Protein AF-A0A841RDX7-F1 (afdb_monomer_lite)

Radius of gyration: 13.95 Å; chains: 1; bounding box: 26×35×39 Å

Structure (mmCIF, N/CA/C/O backbone):
data_AF-A0A841RDX7-F1
#
_entry.id   AF-A0A841RDX7-F1
#
loop_
_atom_site.group_PDB
_atom_site.id
_atom_site.type_symbol
_atom_site.label_atom_id
_atom_site.label_alt_id
_atom_site.label_comp_id
_atom_site.label_asym_id
_atom_site.label_entity_id
_atom_site.label_seq_id
_atom_site.pdbx_PDB_ins_code
_atom_site.Cartn_x
_atom_site.Cartn_y
_atom_site.Cartn_z
_atom_site.occupancy
_atom_site.B_iso_or_equiv
_atom_site.auth_seq_id
_atom_site.auth_comp_id
_atom_site.auth_asym_id
_atom_site.auth_atom_id
_atom_site.pdbx_PDB_model_num
ATOM 1 N N . MET A 1 1 ? 5.153 -11.229 24.305 1.00 44.19 1 MET A N 1
ATOM 2 C CA . MET A 1 1 ? 4.475 -9.987 24.751 1.00 44.19 1 MET A CA 1
ATOM 3 C C . MET A 1 1 ? 3.078 -9.928 24.138 1.00 44.19 1 MET A C 1
ATOM 5 O O . MET A 1 1 ? 2.973 -10.032 22.923 1.00 44.19 1 MET A O 1
ATOM 9 N N . LYS A 1 2 ? 2.003 -9.811 24.936 1.00 48.31 2 LYS A N 1
ATOM 10 C CA . LYS A 1 2 ? 0.639 -9.613 24.404 1.00 48.31 2 LYS A CA 1
ATOM 11 C C . LYS A 1 2 ? 0.529 -8.177 23.879 1.00 48.31 2 LYS A C 1
ATOM 13 O O . LYS A 1 2 ? 0.420 -7.252 24.677 1.00 48.31 2 LYS A O 1
ATOM 18 N N . LYS A 1 3 ? 0.588 -7.982 22.556 1.00 55.59 3 LYS A N 1
ATOM 19 C CA . LYS A 1 3 ? 0.276 -6.683 21.938 1.00 55.59 3 LYS A CA 1
ATOM 20 C C . LYS A 1 3 ? -1.168 -6.308 22.300 1.00 55.59 3 LYS A C 1
ATOM 22 O O . LYS A 1 3 ? -2.081 -7.125 22.166 1.00 55.59 3 LYS A O 1
ATOM 27 N N . ASN A 1 4 ? -1.369 -5.099 22.814 1.00 72.06 4 ASN A N 1
ATOM 28 C CA . ASN A 1 4 ? -2.678 -4.614 23.233 1.00 72.06 4 ASN A CA 1
ATOM 29 C C . AS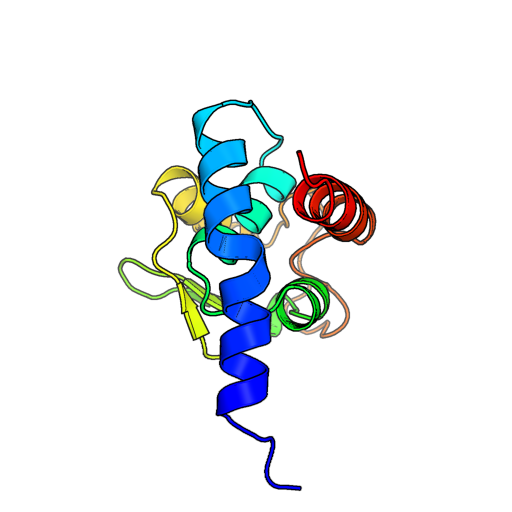N A 1 4 ? -3.545 -4.356 21.986 1.00 72.06 4 ASN A C 1
ATOM 31 O O . ASN A 1 4 ? -3.395 -3.329 21.329 1.00 72.06 4 ASN A O 1
ATOM 35 N N . ARG A 1 5 ? -4.434 -5.300 21.647 1.00 65.12 5 ARG A N 1
ATOM 36 C CA . ARG A 1 5 ? -5.250 -5.286 20.414 1.00 65.12 5 ARG A CA 1
ATOM 37 C C . ARG A 1 5 ? -6.023 -3.979 20.196 1.00 65.12 5 ARG A C 1
ATOM 39 O O . ARG A 1 5 ? -6.191 -3.556 19.059 1.00 65.12 5 ARG A O 1
ATOM 46 N N . ARG A 1 6 ? -6.454 -3.317 21.276 1.00 66.50 6 ARG A N 1
ATOM 47 C CA . ARG A 1 6 ? -7.177 -2.035 21.211 1.00 66.50 6 ARG A CA 1
ATOM 48 C C . ARG A 1 6 ? -6.287 -0.883 20.732 1.00 66.50 6 ARG A C 1
ATOM 50 O O . ARG A 1 6 ? -6.766 -0.000 20.035 1.00 66.50 6 ARG A O 1
ATOM 57 N N . SER A 1 7 ? -5.000 -0.911 21.083 1.00 73.19 7 SER A N 1
ATOM 58 C CA . SER A 1 7 ? -4.026 0.098 20.653 1.00 73.19 7 SER A CA 1
ATOM 59 C C . SER A 1 7 ? -3.686 -0.044 19.170 1.00 73.19 7 SER A C 1
ATOM 61 O O . SER A 1 7 ? -3.621 0.956 18.467 1.00 73.19 7 SER A O 1
ATOM 63 N N . GLU A 1 8 ? -3.526 -1.274 18.681 1.00 72.00 8 GLU A N 1
ATOM 64 C CA . GLU A 1 8 ? -3.193 -1.534 17.273 1.00 72.00 8 GLU A CA 1
ATOM 65 C C . GLU A 1 8 ? -4.345 -1.157 16.337 1.00 72.00 8 GLU A C 1
ATOM 67 O O . GLU A 1 8 ? -4.118 -0.497 15.328 1.00 72.00 8 GLU A O 1
ATOM 72 N N . ARG A 1 9 ? -5.589 -1.470 16.722 1.00 75.69 9 ARG A N 1
ATOM 73 C CA . ARG A 1 9 ? -6.778 -1.054 15.970 1.00 75.69 9 ARG A CA 1
ATOM 74 C C . ARG A 1 9 ? -6.872 0.469 15.839 1.00 75.69 9 ARG A C 1
ATOM 76 O O . ARG A 1 9 ? -7.029 0.980 14.741 1.00 75.69 9 ARG A O 1
ATOM 83 N N . HIS A 1 10 ? -6.671 1.196 16.939 1.00 78.31 10 HIS A N 1
ATOM 84 C CA . HIS A 1 10 ? -6.685 2.660 16.919 1.00 78.31 10 HIS A CA 1
ATOM 85 C C . HIS A 1 10 ? -5.557 3.255 16.056 1.00 78.31 10 HIS A C 1
ATOM 87 O O . HIS A 1 10 ? -5.713 4.329 15.482 1.00 78.31 10 HIS A O 1
ATOM 93 N N . LYS A 1 11 ? -4.397 2.591 15.962 1.00 81.19 11 LYS A N 1
ATOM 94 C CA . LYS A 1 11 ? -3.313 3.032 15.068 1.00 81.19 11 LYS A CA 1
ATOM 95 C C . LYS A 1 11 ? -3.657 2.820 13.595 1.00 81.19 11 LYS A C 1
ATOM 97 O O . LYS A 1 11 ? -3.261 3.653 12.788 1.00 81.19 11 LYS A O 1
ATOM 102 N N . ALA A 1 12 ? -4.349 1.732 13.262 1.00 82.75 12 ALA A N 1
ATOM 103 C CA . ALA A 1 12 ? -4.788 1.448 11.899 1.00 82.75 12 ALA A CA 1
ATOM 104 C C . ALA A 1 12 ? -5.911 2.400 11.452 1.00 82.75 12 ALA A C 1
ATOM 106 O O . ALA A 1 12 ? -5.825 2.995 10.386 1.00 82.75 12 ALA A O 1
ATOM 107 N N . GLU A 1 13 ? -6.901 2.643 12.313 1.00 90.25 13 GLU A N 1
ATOM 108 C CA . GLU A 1 13 ? -8.039 3.526 12.010 1.00 90.25 13 GLU A CA 1
ATOM 109 C C . GLU A 1 13 ? -7.655 5.020 11.987 1.00 90.25 13 GLU A C 1
ATOM 111 O O . GLU A 1 13 ? -8.368 5.826 11.395 1.00 90.25 13 GLU A O 1
ATOM 116 N N . LYS A 1 14 ? -6.516 5.403 12.591 1.00 88.38 14 LYS A N 1
ATOM 117 C CA . LYS A 1 14 ? -6.085 6.806 12.772 1.00 88.38 14 LYS A CA 1
ATOM 118 C C . LYS A 1 14 ? -6.197 7.653 11.501 1.00 88.38 14 LYS A C 1
ATOM 120 O O . LYS A 1 14 ? -6.547 8.826 11.587 1.00 88.38 14 LYS A O 1
ATOM 125 N N . PHE A 1 15 ? -5.836 7.085 10.356 1.00 91.00 15 PHE A N 1
ATOM 126 C CA . PHE A 1 15 ? -5.730 7.818 9.096 1.00 91.00 15 PHE A CA 1
ATOM 127 C C . PHE A 1 15 ? -6.865 7.527 8.116 1.00 91.00 15 PHE A C 1
ATOM 129 O O . PHE A 1 15 ? -6.891 8.117 7.040 1.00 91.00 15 PHE A O 1
ATOM 136 N N . GLN A 1 16 ? -7.811 6.664 8.490 1.00 94.25 16 GLN A N 1
ATOM 137 C CA . GLN A 1 16 ? -8.822 6.135 7.582 1.00 94.25 16 GLN A CA 1
ATOM 138 C C . GLN A 1 16 ? -9.623 7.243 6.886 1.00 94.25 16 GLN A C 1
ATOM 140 O O . GLN A 1 16 ? -9.659 7.312 5.661 1.00 94.25 16 GLN A O 1
ATOM 145 N N . THR A 1 17 ? -10.228 8.139 7.669 1.00 93.56 17 THR A N 1
ATOM 146 C CA . THR A 1 17 ? -11.089 9.211 7.150 1.00 93.56 17 THR A CA 1
ATOM 147 C C . THR A 1 17 ? -10.317 10.204 6.284 1.00 93.56 17 THR A C 1
ATOM 149 O O . THR A 1 17 ? -10.813 10.629 5.246 1.00 93.56 17 THR A O 1
ATOM 152 N N . ARG A 1 18 ? -9.082 10.556 6.670 1.00 94.25 18 ARG A N 1
ATOM 153 C CA . ARG A 1 18 ? -8.261 11.476 5.871 1.00 94.25 18 ARG A CA 1
ATOM 154 C C . ARG A 1 18 ? -7.803 10.824 4.569 1.00 94.25 18 ARG A C 1
ATOM 156 O O . ARG A 1 18 ? -7.834 11.486 3.543 1.00 94.25 18 ARG A O 1
ATOM 163 N N . ALA A 1 19 ? -7.433 9.544 4.590 1.00 95.44 19 ALA A N 1
ATOM 164 C CA . ALA A 1 19 ? -7.070 8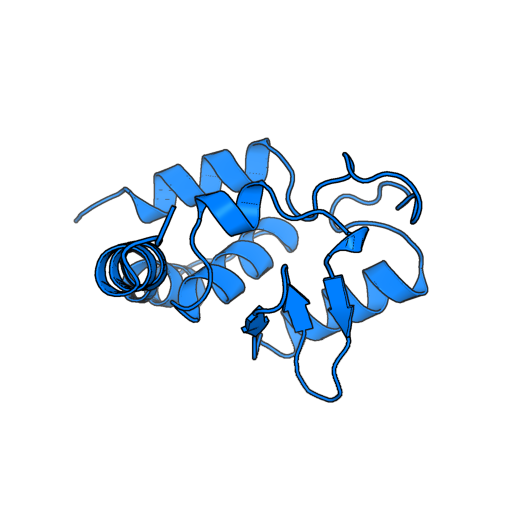.811 3.381 1.00 95.44 19 ALA A CA 1
ATOM 165 C C . ALA A 1 19 ? -8.235 8.755 2.380 1.00 95.44 19 ALA A C 1
ATOM 167 O O . ALA A 1 19 ? -8.033 9.046 1.206 1.00 95.44 19 ALA A O 1
ATOM 168 N N . GLN A 1 20 ? -9.456 8.475 2.856 1.00 95.69 20 GLN A N 1
ATOM 169 C CA . GLN A 1 20 ? -10.673 8.514 2.030 1.00 95.69 20 GLN A CA 1
ATOM 170 C C . GLN A 1 20 ? -10.880 9.896 1.401 1.00 95.69 20 GLN A C 1
ATOM 172 O O . GLN A 1 20 ? -11.030 10.003 0.188 1.00 95.69 20 GLN A O 1
ATOM 177 N N . TYR A 1 21 ? -10.781 10.960 2.202 1.00 95.50 21 TYR A N 1
ATOM 178 C CA . TYR A 1 21 ? -10.867 12.329 1.695 1.00 95.50 21 TYR A CA 1
ATOM 179 C C . TYR A 1 21 ? -9.816 12.625 0.610 1.00 95.50 21 TYR A C 1
ATOM 181 O O . TYR A 1 21 ? -10.148 13.195 -0.428 1.00 95.50 21 TYR A O 1
ATOM 189 N N . LEU A 1 22 ? -8.555 12.232 0.819 1.00 95.94 22 LEU A N 1
ATOM 190 C CA . LEU A 1 22 ? -7.482 12.486 -0.147 1.00 95.94 22 LEU A CA 1
ATOM 191 C C . LEU A 1 22 ? -7.688 11.733 -1.469 1.00 95.94 22 LEU A C 1
ATOM 193 O O . LEU A 1 22 ? -7.395 12.290 -2.526 1.00 95.94 22 LEU A O 1
ATOM 197 N N . LEU A 1 23 ? -8.208 10.503 -1.421 1.00 96.19 23 LEU A N 1
ATOM 198 C CA . LEU A 1 23 ? -8.546 9.717 -2.613 1.00 96.19 23 LEU A CA 1
ATOM 199 C C . LEU A 1 23 ? -9.699 10.333 -3.412 1.00 96.19 23 LEU A C 1
ATOM 201 O O . LEU A 1 23 ? -9.684 10.297 -4.637 1.00 96.19 23 LEU A O 1
ATOM 205 N N . GLU A 1 24 ? -10.695 10.899 -2.731 1.00 95.31 24 GLU A N 1
ATOM 206 C CA . GLU A 1 24 ? -11.874 11.488 -3.376 1.00 95.31 24 GLU A CA 1
ATOM 207 C C . GLU A 1 24 ? -11.594 12.858 -4.011 1.00 95.31 24 GLU A C 1
ATOM 209 O O . GLU A 1 24 ? -12.275 13.244 -4.962 1.00 95.31 24 GLU A O 1
ATOM 214 N N . ASN A 1 25 ? -10.617 13.605 -3.488 1.00 95.62 25 ASN A N 1
ATOM 215 C CA . ASN A 1 25 ? -10.428 15.020 -3.827 1.00 95.62 25 ASN A CA 1
ATOM 216 C C . ASN A 1 25 ? -9.148 15.321 -4.621 1.00 95.62 25 ASN A C 1
ATOM 218 O O . ASN A 1 25 ? -9.012 16.432 -5.135 1.00 95.62 25 ASN A O 1
ATOM 222 N N . PHE A 1 26 ? -8.213 14.373 -4.741 1.00 95.19 26 PHE A N 1
ATOM 223 C CA . PHE A 1 26 ? -6.917 14.602 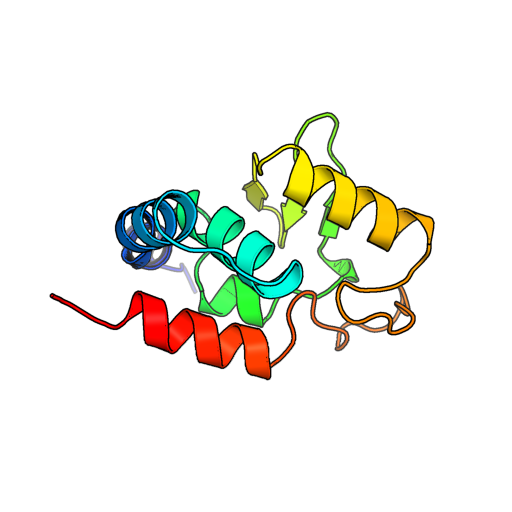-5.387 1.00 95.19 26 PHE A CA 1
ATOM 224 C C . PHE A 1 26 ? -6.514 13.443 -6.302 1.00 95.19 26 PHE A C 1
ATOM 226 O O . PHE A 1 26 ? -6.979 12.316 -6.166 1.00 95.19 26 PHE A O 1
ATOM 233 N N . THR A 1 27 ? -5.629 13.736 -7.257 1.00 93.94 27 THR A N 1
ATOM 234 C CA . THR A 1 27 ? -4.983 12.727 -8.107 1.00 93.94 27 THR A CA 1
ATOM 235 C C . THR A 1 27 ? -3.599 12.417 -7.557 1.00 93.94 27 THR A C 1
ATOM 237 O O . THR A 1 27 ? -2.856 13.335 -7.218 1.00 93.94 27 THR A O 1
ATOM 240 N N . TRP A 1 28 ? -3.265 11.133 -7.511 1.00 94.69 28 TRP A N 1
ATOM 241 C CA . TRP A 1 28 ? -2.023 10.601 -6.956 1.00 94.69 28 TRP A CA 1
ATOM 242 C C . TRP A 1 28 ? -1.350 9.703 -7.987 1.00 94.69 28 TRP A C 1
ATOM 244 O O . TRP A 1 28 ? -2.022 9.192 -8.890 1.00 94.69 28 TRP A O 1
ATOM 254 N N . ASP A 1 29 ? -0.041 9.497 -7.856 1.00 95.06 29 ASP A N 1
ATOM 255 C CA . ASP A 1 29 ? 0.613 8.438 -8.619 1.00 95.06 29 ASP A CA 1
ATOM 256 C C . ASP A 1 29 ? 0.136 7.049 -8.160 1.00 95.06 29 ASP A C 1
ATOM 258 O O . ASP A 1 29 ? -0.540 6.899 -7.138 1.00 95.06 29 ASP A O 1
ATOM 262 N N . THR A 1 30 ? 0.453 6.021 -8.947 1.00 94.62 30 THR A N 1
ATOM 263 C CA . THR A 1 30 ? -0.012 4.652 -8.699 1.00 94.62 30 THR A CA 1
ATOM 264 C C . THR A 1 30 ? 0.375 4.149 -7.307 1.00 94.62 30 THR A C 1
ATOM 266 O O . THR A 1 30 ? -0.455 3.559 -6.620 1.00 94.62 30 THR A O 1
ATOM 269 N N . GLU A 1 31 ? 1.617 4.369 -6.873 1.00 96.12 31 GLU A N 1
ATOM 270 C CA . GLU A 1 31 ? 2.118 3.838 -5.604 1.00 96.12 31 GLU A CA 1
ATOM 271 C C . GLU A 1 31 ? 1.490 4.574 -4.410 1.00 96.12 31 GLU A C 1
ATOM 273 O O . GLU A 1 31 ? 0.999 3.945 -3.465 1.00 96.12 31 GLU A O 1
ATOM 278 N N . GLU A 1 32 ? 1.457 5.906 -4.475 1.00 96.81 32 GLU A N 1
ATOM 279 C CA . GLU A 1 32 ? 0.847 6.790 -3.483 1.00 96.81 32 GLU A CA 1
ATOM 280 C C . GLU A 1 32 ? -0.648 6.505 -3.334 1.00 96.81 32 GLU A C 1
ATOM 282 O O . GLU A 1 32 ? -1.154 6.365 -2.214 1.00 96.81 32 GLU A O 1
ATOM 287 N N . ARG A 1 33 ? -1.349 6.327 -4.459 1.00 96.69 33 ARG A N 1
ATOM 288 C CA . ARG A 1 33 ? -2.761 5.954 -4.478 1.00 96.69 33 ARG A CA 1
ATOM 289 C C . ARG A 1 33 ? -3.008 4.618 -3.795 1.00 96.69 33 ARG A C 1
ATOM 291 O O . ARG A 1 33 ? -3.908 4.526 -2.964 1.00 96.69 33 ARG A O 1
ATOM 298 N N . ILE A 1 34 ? -2.228 3.588 -4.126 1.00 96.94 34 ILE A N 1
ATOM 299 C CA . ILE A 1 34 ? -2.388 2.262 -3.520 1.00 96.94 34 ILE A CA 1
ATOM 300 C C . ILE A 1 34 ? -2.172 2.352 -2.009 1.00 96.94 34 ILE A C 1
ATOM 302 O O . ILE A 1 34 ? -2.949 1.782 -1.241 1.00 96.94 34 ILE A O 1
ATOM 306 N N . LEU A 1 35 ? -1.160 3.095 -1.554 1.00 97.12 35 LEU A N 1
ATOM 307 C CA . LEU A 1 35 ? -0.921 3.284 -0.124 1.00 97.12 35 LEU A CA 1
ATOM 308 C C . LEU A 1 35 ? -2.096 3.995 0.562 1.00 97.12 35 LEU A C 1
ATOM 310 O O . LEU A 1 35 ? -2.505 3.588 1.653 1.00 97.12 35 LEU A O 1
ATOM 314 N N . LEU A 1 36 ? -2.673 5.018 -0.070 1.00 97.06 36 LEU A N 1
ATOM 315 C CA . LEU A 1 36 ? -3.876 5.685 0.429 1.00 97.06 36 LEU A CA 1
ATOM 316 C C . LEU A 1 36 ? -5.081 4.737 0.477 1.00 97.06 36 LEU A C 1
ATOM 318 O O . LEU A 1 36 ? -5.766 4.703 1.498 1.00 97.06 36 LEU A O 1
ATOM 322 N N . ASP A 1 37 ? -5.299 3.918 -0.554 1.00 96.50 37 ASP A N 1
ATOM 323 C CA . ASP A 1 37 ? -6.352 2.891 -0.590 1.00 96.50 37 ASP A CA 1
ATOM 324 C C . ASP A 1 37 ? -6.201 1.900 0.575 1.00 96.50 37 ASP A C 1
ATOM 326 O O . ASP A 1 37 ? -7.181 1.559 1.242 1.00 96.50 37 ASP A O 1
ATOM 330 N N . VAL A 1 38 ? -4.966 1.474 0.872 1.00 96.69 38 VAL A N 1
ATOM 331 C CA . VAL A 1 38 ? -4.658 0.611 2.023 1.00 96.69 38 VAL A CA 1
ATOM 332 C C . VAL A 1 38 ? -4.990 1.318 3.342 1.00 96.69 38 VAL A C 1
ATOM 334 O O . VAL A 1 38 ? -5.627 0.724 4.215 1.00 96.69 38 VAL A O 1
ATOM 337 N N . MET A 1 39 ? -4.601 2.587 3.503 1.00 96.50 39 MET A N 1
ATOM 338 C CA . MET A 1 39 ? -4.900 3.366 4.715 1.00 96.50 39 MET A CA 1
ATOM 339 C C . MET A 1 39 ? -6.402 3.639 4.883 1.00 96.50 39 MET A C 1
ATOM 341 O O . MET A 1 39 ? -6.908 3.610 6.007 1.00 96.50 39 MET A O 1
ATOM 345 N N . ALA A 1 40 ? -7.138 3.822 3.786 1.00 95.88 40 ALA A N 1
ATOM 346 C CA . ALA A 1 40 ? -8.586 4.031 3.767 1.00 95.88 40 ALA A CA 1
ATOM 347 C C . ALA A 1 40 ? -9.395 2.804 4.233 1.00 95.88 40 ALA A C 1
ATOM 349 O O . ALA A 1 40 ? -10.565 2.943 4.608 1.00 95.88 40 ALA A O 1
ATOM 350 N N . GLN A 1 41 ? -8.783 1.613 4.279 1.00 94.44 41 GLN A N 1
ATOM 351 C CA . GLN A 1 41 ? -9.393 0.433 4.904 1.00 94.44 41 GLN A CA 1
ATOM 352 C C . GLN A 1 41 ? -9.398 0.521 6.437 1.00 94.44 41 GLN A C 1
ATOM 354 O O . GLN A 1 41 ? -10.238 -0.102 7.082 1.00 94.44 41 GLN A O 1
ATOM 359 N N . GLY A 1 42 ? -8.460 1.262 7.041 1.00 92.00 42 GLY A N 1
ATOM 360 C CA . GLY A 1 42 ? -8.339 1.384 8.499 1.00 92.00 42 GLY A CA 1
ATOM 361 C C . GLY A 1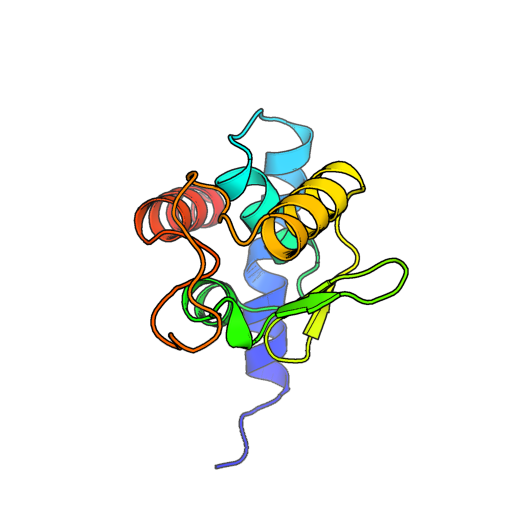 42 ? -7.945 0.085 9.219 1.00 92.00 42 GLY A C 1
ATOM 362 O O . GLY A 1 42 ? -8.096 -0.015 10.436 1.00 92.00 42 GLY A O 1
ATOM 363 N N . THR A 1 43 ? -7.459 -0.928 8.494 1.00 93.06 43 THR A N 1
ATOM 364 C CA . THR A 1 43 ? -7.135 -2.263 9.037 1.00 93.06 43 THR A CA 1
ATOM 365 C C . THR A 1 43 ? -5.636 -2.518 9.185 1.00 93.06 43 THR A C 1
ATOM 367 O O . THR A 1 43 ? -5.234 -3.247 10.093 1.00 93.06 43 THR A O 1
ATOM 370 N N . LEU A 1 44 ? -4.805 -1.899 8.341 1.00 92.88 44 LEU A N 1
ATOM 371 C CA . LEU A 1 44 ? -3.346 -1.978 8.397 1.00 92.88 44 LEU A CA 1
ATOM 372 C C . LEU A 1 44 ? -2.771 -0.648 8.896 1.00 92.88 44 LEU A C 1
ATOM 374 O O . LEU A 1 44 ? -3.159 0.420 8.429 1.00 92.88 44 LEU A O 1
ATOM 378 N N . SER A 1 45 ? -1.842 -0.694 9.854 1.00 93.06 45 SER A N 1
ATOM 379 C CA . SER A 1 45 ? -1.198 0.525 10.350 1.00 93.06 45 SER A CA 1
ATOM 380 C C . SER A 1 45 ? -0.208 1.088 9.325 1.00 93.06 45 SER A C 1
ATOM 382 O O . SER A 1 45 ? 0.415 0.333 8.582 1.00 93.06 45 SER A O 1
ATOM 384 N N . MET A 1 46 ? 0.015 2.406 9.332 1.00 92.75 46 MET A N 1
ATOM 385 C CA . MET A 1 46 ? 1.005 3.034 8.442 1.00 92.75 46 MET A CA 1
ATOM 386 C C . MET A 1 46 ? 2.421 2.468 8.640 1.00 92.75 46 MET A C 1
ATOM 388 O O . MET A 1 46 ? 3.174 2.311 7.684 1.00 92.75 46 MET A O 1
ATOM 392 N N . SER A 1 47 ? 2.789 2.134 9.882 1.00 92.44 47 SER A N 1
ATOM 393 C CA . SER A 1 47 ? 4.084 1.503 10.169 1.00 92.44 47 SER A CA 1
ATOM 394 C C . SER A 1 47 ? 4.173 0.122 9.528 1.00 92.44 47 SER A C 1
ATOM 396 O O . SER A 1 47 ? 5.179 -0.200 8.906 1.00 92.44 47 SER A O 1
ATOM 398 N N . ASP A 1 48 ? 3.110 -0.678 9.642 1.00 93.94 48 ASP A N 1
ATOM 399 C CA . ASP A 1 48 ? 3.075 -2.013 9.053 1.00 93.94 48 ASP A CA 1
ATOM 400 C C . ASP A 1 48 ? 3.078 -1.972 7.530 1.00 93.94 48 ASP A C 1
ATOM 402 O O . ASP A 1 48 ? 3.785 -2.772 6.926 1.00 93.94 48 ASP A O 1
ATOM 406 N N . ALA A 1 49 ? 2.343 -1.037 6.921 1.00 93.88 49 ALA A N 1
ATOM 407 C CA . ALA A 1 49 ? 2.335 -0.839 5.476 1.00 93.88 49 ALA A CA 1
ATOM 408 C C . ALA A 1 49 ? 3.737 -0.489 4.952 1.00 93.88 49 ALA A C 1
ATOM 410 O O . ALA A 1 49 ? 4.215 -1.117 4.015 1.00 93.88 49 ALA A O 1
ATOM 411 N N . ARG A 1 50 ? 4.443 0.443 5.609 1.00 92.69 50 ARG A N 1
ATOM 412 C CA . ARG A 1 50 ? 5.814 0.838 5.229 1.00 92.69 50 ARG A CA 1
ATOM 413 C C . ARG A 1 50 ? 6.850 -0.271 5.409 1.00 92.69 50 ARG A C 1
ATOM 415 O O . ARG A 1 50 ? 7.874 -0.276 4.734 1.00 92.69 50 ARG A O 1
ATOM 422 N N . GLU A 1 51 ? 6.627 -1.174 6.356 1.00 93.69 51 GLU A N 1
ATOM 423 C CA . GLU A 1 51 ? 7.531 -2.296 6.615 1.00 93.69 51 GLU A CA 1
ATOM 424 C C . GLU A 1 51 ? 7.212 -3.536 5.776 1.00 93.69 51 GLU A C 1
ATOM 426 O O . GLU A 1 51 ? 8.051 -4.439 5.714 1.00 93.69 51 GLU A O 1
ATOM 431 N N . ALA A 1 52 ? 6.035 -3.593 5.151 1.00 94.06 52 ALA A N 1
ATOM 432 C CA . ALA A 1 52 ? 5.588 -4.739 4.379 1.00 94.06 52 ALA A CA 1
ATOM 433 C C . ALA A 1 52 ? 6.469 -4.961 3.144 1.00 94.06 52 ALA A C 1
ATOM 435 O O . ALA A 1 52 ? 6.783 -4.033 2.394 1.00 94.06 52 ALA A O 1
ATOM 436 N N . SER A 1 53 ? 6.874 -6.211 2.952 1.00 94.19 53 SER A N 1
ATOM 437 C CA . SER A 1 53 ? 7.643 -6.664 1.792 1.00 94.19 53 SER A CA 1
ATOM 438 C C . SER A 1 53 ? 6.765 -7.377 0.771 1.00 94.19 53 SER A C 1
ATOM 440 O O . SER A 1 53 ? 5.716 -7.919 1.122 1.00 94.19 53 SER A O 1
ATOM 442 N N . TRP A 1 54 ? 7.217 -7.438 -0.483 1.00 93.50 54 TRP A N 1
ATOM 443 C CA . TRP A 1 54 ? 6.524 -8.183 -1.542 1.00 93.50 54 TRP A CA 1
ATOM 444 C C . TRP A 1 54 ? 6.327 -9.670 -1.202 1.00 93.50 54 TRP A C 1
ATOM 446 O O . TRP A 1 54 ? 5.308 -10.254 -1.556 1.00 93.50 54 TRP A O 1
ATOM 456 N N . MET A 1 55 ? 7.228 -10.269 -0.416 1.00 91.69 55 MET A N 1
ATOM 457 C CA . MET A 1 55 ? 7.081 -11.642 0.093 1.00 91.69 55 MET A CA 1
ATOM 458 C C . MET A 1 55 ? 5.883 -11.842 1.036 1.00 91.69 55 MET A C 1
ATOM 460 O O . MET A 1 55 ? 5.416 -12.967 1.231 1.00 91.69 55 MET A O 1
ATOM 464 N N . GLU A 1 56 ? 5.407 -10.771 1.666 1.00 92.56 56 GLU A N 1
ATOM 465 C CA . GLU A 1 56 ? 4.259 -10.789 2.576 1.00 92.56 56 GLU A CA 1
ATOM 466 C C . GLU A 1 56 ? 2.941 -10.466 1.859 1.00 92.56 56 GLU A C 1
ATOM 468 O O . GLU A 1 56 ? 1.893 -10.424 2.515 1.00 92.56 56 GLU A O 1
ATOM 473 N N . VAL A 1 57 ? 2.993 -10.250 0.539 1.00 93.81 57 VAL A N 1
ATOM 474 C CA . VAL A 1 57 ? 1.832 -10.010 -0.318 1.00 93.81 57 VAL A CA 1
ATOM 475 C C . VAL A 1 57 ? 1.321 -11.325 -0.874 1.00 93.81 57 VAL A C 1
ATOM 477 O O . VAL A 1 57 ? 2.076 -12.161 -1.368 1.00 93.81 57 VAL A O 1
ATOM 480 N N . LYS A 1 58 ? 0.007 -11.513 -0.808 1.00 93.75 58 LYS A N 1
ATOM 481 C CA . LYS A 1 58 ? -0.678 -12.606 -1.498 1.00 93.75 58 LYS A CA 1
ATOM 482 C C . LYS A 1 58 ? -1.908 -12.077 -2.204 1.00 93.75 58 LYS A C 1
ATOM 484 O O . LYS A 1 58 ? -2.603 -11.204 -1.682 1.00 93.75 58 LYS A O 1
ATOM 489 N N . ARG A 1 59 ? -2.220 -12.671 -3.351 1.00 92.56 59 ARG A N 1
ATOM 490 C CA . ARG A 1 59 ? -3.460 -12.401 -4.069 1.00 92.56 59 ARG A CA 1
ATOM 491 C C . ARG A 1 59 ? -4.583 -13.316 -3.577 1.00 92.56 59 ARG A C 1
ATOM 493 O O . ARG A 1 59 ? -4.422 -14.535 -3.567 1.00 92.56 59 ARG A O 1
ATOM 500 N N . GLY A 1 60 ? -5.701 -12.728 -3.152 1.00 89.88 60 GLY A N 1
ATOM 501 C CA . GLY A 1 60 ? -6.994 -13.411 -3.009 1.00 89.88 60 GLY A CA 1
ATOM 502 C C . GLY A 1 60 ? -7.806 -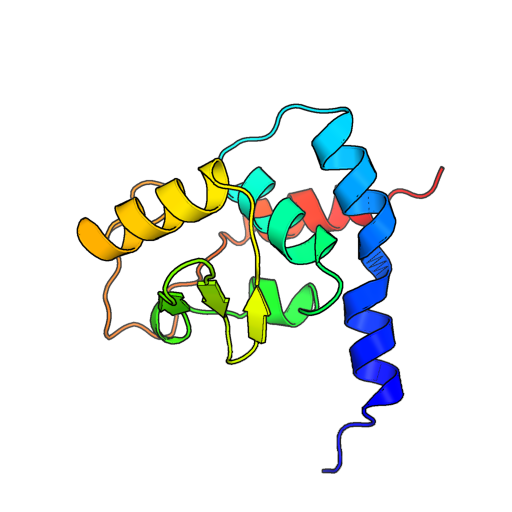13.315 -4.305 1.00 89.88 60 GLY A C 1
ATOM 503 O O . GLY A 1 60 ? -7.289 -12.833 -5.304 1.00 89.88 60 GLY A O 1
ATOM 504 N N . LEU A 1 61 ? -9.077 -13.729 -4.311 1.00 84.44 61 LEU A N 1
ATOM 505 C CA . LEU A 1 61 ? -9.929 -13.624 -5.510 1.00 84.44 61 LEU A CA 1
ATOM 506 C C . LEU A 1 61 ? -10.292 -12.160 -5.828 1.00 84.44 61 LEU A C 1
ATOM 508 O O . LEU A 1 61 ? -10.086 -11.687 -6.940 1.00 84.44 61 LEU A O 1
ATOM 512 N N . ASP A 1 62 ? -10.739 -11.409 -4.826 1.00 89.88 62 ASP A N 1
ATOM 513 C CA . ASP A 1 62 ? -11.240 -10.026 -4.914 1.00 89.88 62 ASP A CA 1
ATOM 514 C C . ASP A 1 62 ? -10.521 -9.070 -3.942 1.00 89.88 62 ASP A C 1
ATOM 516 O O . ASP A 1 62 ? -10.994 -7.976 -3.649 1.00 89.88 62 ASP A O 1
ATOM 520 N N . LEU A 1 63 ? -9.382 -9.503 -3.401 1.00 94.88 63 LEU A N 1
ATOM 521 C CA . LEU A 1 63 ? -8.635 -8.785 -2.377 1.00 94.88 63 LEU A CA 1
ATOM 522 C C . LEU A 1 63 ? -7.135 -9.058 -2.476 1.00 94.88 63 LEU A C 1
ATOM 524 O O . LEU A 1 63 ? -6.700 -10.047 -3.079 1.00 94.88 63 LEU A O 1
ATOM 528 N N . VAL A 1 64 ? -6.353 -8.214 -1.809 1.00 96.06 64 VAL A N 1
ATOM 529 C CA . VAL A 1 64 ? -4.922 -8.426 -1.564 1.00 96.06 64 VAL A CA 1
ATOM 530 C C . VAL A 1 64 ? -4.710 -8.648 -0.072 1.00 96.06 64 VAL A C 1
ATOM 532 O O . VAL A 1 64 ? -5.359 -8.023 0.764 1.00 96.06 64 VAL A O 1
ATOM 535 N N . ILE A 1 65 ? -3.813 -9.564 0.273 1.00 96.25 65 ILE A N 1
ATOM 536 C CA . ILE A 1 65 ? -3.434 -9.851 1.653 1.00 96.25 65 ILE A CA 1
ATOM 537 C C . ILE A 1 65 ? -2.034 -9.294 1.876 1.00 96.25 65 ILE A C 1
ATOM 539 O O . ILE A 1 65 ? -1.096 -9.766 1.240 1.00 96.25 65 ILE A O 1
ATOM 543 N N . ILE A 1 66 ? -1.882 -8.338 2.793 1.00 95.38 66 ILE A N 1
ATOM 544 C CA . ILE A 1 66 ? -0.587 -7.738 3.155 1.00 95.38 66 ILE A CA 1
ATOM 545 C C . ILE A 1 66 ? -0.315 -8.026 4.627 1.00 95.38 66 ILE A C 1
ATOM 547 O O . ILE A 1 66 ? -1.128 -7.692 5.488 1.00 95.38 66 ILE A O 1
ATOM 551 N N . LYS A 1 67 ? 0.811 -8.684 4.935 1.00 92.25 67 LYS A N 1
ATOM 552 C CA . LYS A 1 67 ? 1.169 -9.101 6.312 1.00 92.25 67 LYS A CA 1
ATOM 553 C C . LYS A 1 67 ? 0.041 -9.873 7.026 1.00 92.25 67 LYS A C 1
ATOM 555 O O . LYS A 1 67 ? -0.130 -9.776 8.240 1.00 92.25 67 LYS A O 1
ATOM 560 N N . GLY A 1 68 ? -0.743 -10.643 6.269 1.00 91.94 68 GLY A N 1
ATOM 561 C CA . GLY A 1 68 ? -1.880 -11.416 6.784 1.00 91.94 68 GLY A CA 1
ATOM 562 C C . GLY A 1 68 ? -3.173 -10.621 7.011 1.00 91.94 68 GLY A C 1
ATOM 563 O O . GLY A 1 68 ? -4.125 -11.188 7.541 1.00 91.94 68 GLY A O 1
ATOM 564 N N . VAL A 1 69 ? -3.226 -9.344 6.623 1.00 94.31 69 VAL A N 1
ATOM 565 C CA . VAL A 1 69 ? -4.441 -8.518 6.651 1.00 94.31 69 VAL A CA 1
ATOM 566 C C . VAL A 1 69 ? -5.075 -8.514 5.267 1.00 94.31 69 VAL A C 1
ATOM 568 O O . VAL A 1 69 ? -4.413 -8.173 4.292 1.00 94.31 69 VAL A O 1
ATOM 571 N N . GLU A 1 70 ? -6.348 -8.890 5.185 1.00 95.19 70 GLU A N 1
ATOM 572 C CA . GLU A 1 70 ? -7.141 -8.839 3.954 1.00 95.19 70 GLU A CA 1
ATOM 573 C C . GLU A 1 70 ? -7.588 -7.401 3.659 1.00 95.19 70 GLU A C 1
ATOM 575 O O . GLU A 1 70 ? -8.144 -6.722 4.526 1.00 95.19 70 GLU A O 1
ATOM 580 N N . LEU A 1 71 ? -7.347 -6.941 2.431 1.00 95.75 71 LEU A N 1
ATOM 581 C CA . LEU A 1 71 ? -7.608 -5.576 1.987 1.00 95.75 71 LEU A CA 1
ATOM 582 C C . LEU A 1 71 ? -8.432 -5.591 0.698 1.00 95.75 71 LEU A C 1
ATOM 584 O O . LEU A 1 71 ? -7.987 -6.097 -0.336 1.00 95.75 71 LEU A O 1
ATOM 588 N N . LYS A 1 72 ? -9.632 -5.009 0.765 1.00 94.81 72 LYS A N 1
ATOM 589 C CA . LYS A 1 72 ? -10.532 -4.832 -0.381 1.00 94.81 72 LYS A CA 1
ATOM 590 C C . LYS A 1 72 ? -10.249 -3.486 -1.036 1.00 94.81 72 LYS A C 1
ATOM 592 O O . LYS A 1 72 ? -10.886 -2.485 -0.717 1.00 94.81 72 LYS A O 1
ATOM 597 N N . LEU A 1 73 ? -9.214 -3.466 -1.866 1.00 94.25 73 LEU A N 1
ATOM 598 C CA . LEU A 1 73 ? -8.757 -2.265 -2.564 1.00 94.25 73 LEU A CA 1
ATOM 599 C C . LEU A 1 73 ? -9.655 -1.956 -3.771 1.00 94.25 73 LEU A C 1
ATOM 601 O O . LEU A 1 73 ? -10.457 -2.796 -4.181 1.00 94.25 73 LEU A O 1
ATOM 605 N N . SER A 1 74 ? -9.520 -0.757 -4.344 1.00 94.12 74 SER A N 1
ATOM 606 C CA . SER A 1 74 ? -10.197 -0.424 -5.602 1.00 94.12 74 SER A CA 1
ATOM 607 C C . SER A 1 74 ? -9.726 -1.327 -6.752 1.00 94.12 74 SER A C 1
ATOM 609 O O . SER A 1 74 ? -8.623 -1.873 -6.709 1.00 94.12 74 SER A O 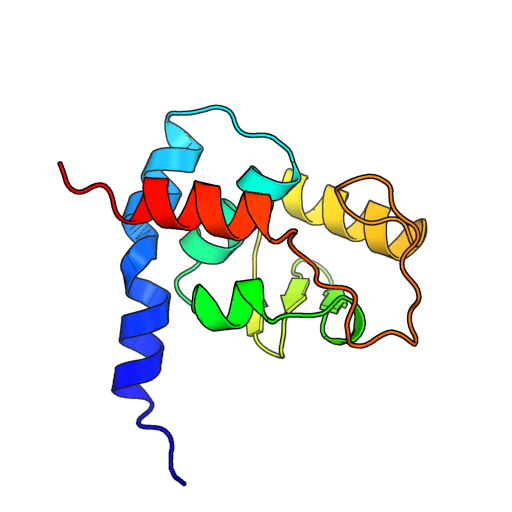1
ATOM 611 N N . GLU A 1 75 ? -10.542 -1.476 -7.803 1.00 93.88 75 GLU A N 1
ATOM 612 C CA . GLU A 1 75 ? -10.189 -2.294 -8.978 1.00 93.88 75 GLU A CA 1
ATOM 613 C C . GLU A 1 75 ? -8.870 -1.849 -9.626 1.00 93.88 75 GLU A C 1
ATOM 615 O O . GLU A 1 75 ? -8.074 -2.685 -10.044 1.00 93.88 75 GLU A O 1
ATOM 620 N N . GLU A 1 76 ? -8.612 -0.541 -9.648 1.00 93.81 76 GLU A N 1
ATOM 621 C CA . GLU A 1 76 ? -7.371 0.049 -10.157 1.00 93.81 76 GLU A CA 1
ATOM 622 C C . GLU A 1 76 ? -6.153 -0.402 -9.338 1.00 93.81 76 GLU A C 1
ATOM 624 O O . GLU A 1 76 ? -5.171 -0.893 -9.897 1.00 93.81 76 GLU A O 1
ATOM 629 N N . SER A 1 77 ? -6.246 -0.326 -8.008 1.00 95.50 77 SER A N 1
ATOM 630 C CA . SER A 1 77 ? -5.195 -0.796 -7.101 1.00 95.50 77 SER A CA 1
ATOM 631 C C . SER A 1 77 ? -4.995 -2.313 -7.186 1.00 95.50 77 SER A C 1
ATOM 633 O O . SER A 1 77 ? -3.860 -2.788 -7.181 1.00 95.50 77 SER A O 1
ATOM 635 N N . LEU A 1 78 ? -6.078 -3.093 -7.302 1.00 95.56 78 LEU A N 1
ATOM 636 C CA . LEU A 1 78 ? -5.998 -4.546 -7.495 1.00 95.56 78 LEU A CA 1
ATOM 637 C C . LEU A 1 78 ? -5.301 -4.899 -8.814 1.00 95.56 78 LEU A C 1
ATOM 639 O O . LEU A 1 78 ? -4.423 -5.760 -8.819 1.00 95.56 78 LEU A O 1
ATOM 643 N N . ALA A 1 79 ? -5.635 -4.206 -9.905 1.00 94.94 79 ALA A N 1
ATOM 644 C CA . ALA A 1 79 ? -5.008 -4.412 -11.206 1.00 94.94 79 ALA A CA 1
ATOM 645 C C . ALA A 1 79 ? -3.506 -4.091 -11.179 1.00 94.94 79 ALA A C 1
ATOM 647 O O . ALA A 1 79 ? -2.711 -4.815 -11.780 1.00 94.94 79 ALA A O 1
ATOM 648 N N . ALA A 1 80 ? -3.098 -3.047 -10.451 1.00 95.56 80 ALA A N 1
ATOM 649 C CA . ALA A 1 80 ? -1.687 -2.725 -10.264 1.00 95.56 80 ALA A CA 1
ATOM 650 C C . ALA A 1 80 ? -0.938 -3.829 -9.497 1.00 95.56 80 ALA A C 1
ATOM 652 O O . ALA A 1 80 ? 0.153 -4.225 -9.907 1.00 95.56 80 ALA A O 1
ATOM 653 N N . PHE A 1 81 ? -1.531 -4.379 -8.430 1.00 95.69 81 PHE A N 1
ATOM 654 C CA . PHE A 1 81 ? -0.970 -5.536 -7.723 1.00 95.69 81 PHE A CA 1
ATOM 655 C C . PHE A 1 81 ? -0.875 -6.776 -8.620 1.00 95.69 81 PHE A C 1
ATOM 657 O O . PHE A 1 81 ? 0.151 -7.455 -8.613 1.00 95.69 81 PHE A O 1
ATOM 664 N N . ASP A 1 82 ? -1.922 -7.070 -9.393 1.00 94.62 82 ASP A N 1
ATOM 665 C CA . ASP A 1 82 ? -1.953 -8.213 -10.310 1.00 94.62 82 ASP A CA 1
ATOM 666 C C . ASP A 1 82 ? -0.856 -8.109 -11.367 1.00 94.62 82 ASP A C 1
ATOM 668 O O . ASP A 1 82 ? -0.128 -9.076 -11.606 1.00 94.62 82 ASP A O 1
ATOM 672 N N . LYS A 1 83 ? -0.677 -6.913 -11.936 1.00 95.12 83 LYS A N 1
ATOM 673 C CA . LYS A 1 83 ? 0.419 -6.630 -12.858 1.00 95.12 83 LYS A CA 1
ATOM 674 C C . LYS A 1 83 ? 1.773 -6.841 -12.184 1.00 95.12 83 LYS A C 1
ATOM 676 O O . LYS A 1 83 ? 2.595 -7.579 -12.718 1.00 95.12 83 LYS A O 1
ATOM 681 N N . ALA A 1 84 ? 1.979 -6.267 -11.000 1.00 94.94 84 ALA A N 1
ATOM 682 C CA . ALA A 1 84 ? 3.256 -6.351 -10.303 1.00 94.94 84 ALA A CA 1
ATOM 683 C C . ALA A 1 84 ? 3.655 -7.794 -9.961 1.00 94.94 84 ALA A C 1
ATOM 685 O O . ALA A 1 84 ? 4.785 -8.216 -10.205 1.00 94.94 84 ALA A O 1
ATOM 686 N N . MET A 1 85 ? 2.706 -8.591 -9.463 1.00 92.06 85 MET A N 1
ATOM 687 C CA . MET A 1 85 ? 2.941 -10.002 -9.142 1.00 92.06 85 MET A CA 1
ATOM 688 C C . MET A 1 85 ? 3.116 -10.877 -10.388 1.00 92.06 85 MET A C 1
ATOM 690 O O . MET A 1 85 ? 3.869 -11.848 -10.338 1.00 92.06 85 MET A O 1
ATOM 694 N N . SER A 1 86 ? 2.425 -10.566 -11.489 1.00 93.44 86 SER A N 1
ATOM 695 C CA . SER A 1 86 ? 2.545 -11.321 -12.742 1.00 93.44 86 SER A CA 1
ATOM 696 C C . SER A 1 86 ? 3.843 -11.016 -13.485 1.00 93.44 86 SER A C 1
ATOM 698 O O . SER A 1 86 ? 4.424 -11.916 -14.087 1.00 93.44 86 SER A O 1
ATOM 700 N N . GLU A 1 87 ? 4.265 -9.753 -13.496 1.00 95.25 87 GLU A N 1
ATOM 701 C CA . GLU A 1 87 ? 5.454 -9.297 -14.222 1.00 95.25 87 GLU A CA 1
ATOM 702 C C . GLU A 1 87 ? 6.723 -9.372 -13.364 1.00 95.25 87 GLU A C 1
ATOM 704 O O . GLU A 1 87 ? 7.816 -9.288 -13.912 1.00 95.25 87 GLU A O 1
ATOM 709 N N . LEU A 1 88 ? 6.586 -9.581 -12.047 1.00 93.31 88 LEU A N 1
ATOM 710 C CA . LEU A 1 88 ? 7.668 -9.465 -11.063 1.00 93.31 88 LEU A CA 1
ATOM 711 C C . LEU A 1 88 ? 8.351 -8.096 -11.145 1.00 93.31 88 LEU A C 1
ATOM 713 O O . LEU A 1 88 ? 9.573 -7.991 -11.131 1.00 93.31 88 LEU A O 1
ATOM 717 N N . VAL A 1 89 ? 7.540 -7.044 -11.233 1.00 94.44 89 VAL A N 1
ATOM 718 C CA . VAL A 1 89 ? 7.984 -5.651 -11.316 1.00 94.44 89 VAL A CA 1
ATOM 719 C C . VAL A 1 89 ? 7.148 -4.819 -10.354 1.00 94.44 89 VAL A C 1
ATOM 721 O O . VAL A 1 89 ? 5.926 -4.907 -10.375 1.00 94.44 89 VAL A O 1
ATOM 724 N N . ASP A 1 90 ? 7.777 -4.034 -9.488 1.00 93.81 90 ASP A N 1
ATOM 725 C CA . ASP A 1 90 ? 7.065 -3.232 -8.499 1.00 93.81 90 ASP A CA 1
ATOM 726 C C . ASP A 1 90 ? 6.399 -1.987 -9.108 1.00 93.81 90 ASP A C 1
ATOM 728 O O . ASP A 1 90 ? 6.431 -1.743 -10.316 1.00 93.81 90 ASP A O 1
ATOM 732 N N . PHE A 1 91 ? 5.759 -1.180 -8.261 1.00 93.56 91 PHE A N 1
ATOM 733 C CA . PHE A 1 91 ? 5.026 0.007 -8.706 1.00 93.56 91 PHE A CA 1
ATOM 734 C C . PHE A 1 91 ? 5.919 1.109 -9.288 1.00 93.56 91 PHE A C 1
ATOM 736 O O . PHE A 1 91 ? 5.420 1.968 -10.014 1.00 93.56 91 PHE A O 1
ATOM 743 N N . SER A 1 92 ? 7.221 1.072 -8.999 1.00 87.62 92 SER A N 1
ATOM 744 C CA . SER A 1 92 ? 8.220 2.000 -9.528 1.00 87.62 92 SER A CA 1
ATOM 745 C C . SER A 1 92 ? 8.905 1.491 -10.802 1.00 87.62 92 SER A C 1
ATOM 747 O O . SER A 1 92 ? 9.599 2.254 -11.473 1.00 87.62 92 SER A O 1
ATOM 749 N N . GLY A 1 93 ? 8.667 0.231 -11.183 1.00 88.88 93 GLY A N 1
ATOM 750 C CA . GLY A 1 93 ? 9.279 -0.395 -12.353 1.00 88.88 93 GLY A CA 1
ATOM 751 C C . GLY A 1 93 ? 10.530 -1.223 -12.045 1.00 88.88 93 GLY A C 1
ATOM 752 O O . GLY A 1 93 ? 11.200 -1.655 -12.984 1.00 88.88 93 GLY A O 1
ATOM 753 N N . GLU A 1 94 ? 10.858 -1.453 -10.772 1.00 90.19 94 GLU A N 1
ATOM 754 C CA . GLU A 1 94 ? 12.011 -2.263 -10.367 1.00 90.19 94 GLU A CA 1
ATOM 755 C C . GLU A 1 94 ? 11.654 -3.754 -10.278 1.00 90.19 94 GLU A C 1
ATOM 757 O O . GLU A 1 94 ? 10.539 -4.121 -9.912 1.00 90.19 94 GLU A O 1
ATOM 762 N N . GLU A 1 95 ? 12.602 -4.635 -10.606 1.00 92.62 95 GLU A N 1
ATOM 763 C CA . GLU A 1 95 ? 12.395 -6.086 -10.545 1.00 92.62 95 GLU A CA 1
ATOM 764 C C . GLU A 1 95 ? 12.168 -6.552 -9.101 1.00 92.62 95 GLU A C 1
ATOM 766 O O . GLU A 1 95 ? 12.971 -6.283 -8.205 1.00 92.62 95 GLU A O 1
ATOM 771 N N . ILE A 1 96 ? 11.085 -7.296 -8.885 1.00 90.94 96 ILE A N 1
ATOM 772 C CA . ILE A 1 96 ? 10.773 -7.930 -7.609 1.00 90.94 96 ILE A CA 1
ATOM 773 C C . ILE A 1 96 ? 11.553 -9.235 -7.508 1.00 90.94 96 ILE A C 1
ATOM 775 O O . ILE A 1 96 ? 11.229 -10.215 -8.179 1.00 90.94 96 ILE A O 1
ATOM 779 N N . ASP A 1 97 ? 12.520 -9.290 -6.591 1.00 85.56 97 ASP A N 1
ATOM 780 C CA . ASP A 1 97 ? 13.122 -10.560 -6.181 1.00 85.56 97 ASP A CA 1
ATOM 781 C C . ASP A 1 97 ? 12.232 -11.236 -5.117 1.00 85.56 97 ASP A C 1
ATOM 783 O O . ASP A 1 97 ? 12.200 -10.793 -3.961 1.00 85.56 97 ASP A O 1
ATOM 787 N N . PRO A 1 98 ? 11.549 -12.354 -5.438 1.00 76.19 98 PRO A N 1
ATOM 788 C CA . PRO A 1 98 ? 10.665 -13.050 -4.503 1.00 76.19 98 PRO A CA 1
ATOM 789 C C . PRO A 1 98 ? 11.404 -13.705 -3.322 1.00 76.19 98 PRO A C 1
ATOM 791 O O . PRO A 1 98 ? 10.767 -14.309 -2.457 1.00 76.19 98 PRO A O 1
ATOM 794 N N . ARG A 1 99 ? 12.740 -13.632 -3.271 1.00 83.12 99 ARG A N 1
ATOM 795 C CA . ARG A 1 99 ? 13.574 -14.096 -2.151 1.00 83.12 99 ARG A CA 1
ATOM 796 C C . ARG A 1 99 ? 14.053 -12.951 -1.260 1.00 83.12 99 ARG A C 1
ATOM 798 O O . ARG A 1 99 ? 14.621 -13.213 -0.197 1.00 83.12 99 ARG A O 1
ATOM 805 N N . ASN A 1 100 ? 13.838 -11.703 -1.670 1.00 85.12 100 ASN A N 1
ATOM 806 C CA . ASN A 1 100 ? 14.342 -10.529 -0.981 1.00 85.12 100 ASN A CA 1
ATOM 807 C C . ASN A 1 100 ? 13.297 -9.937 -0.021 1.00 85.12 100 ASN A C 1
ATOM 809 O O . ASN A 1 100 ? 12.441 -9.140 -0.398 1.00 85.12 100 ASN A O 1
ATOM 813 N N . THR A 1 101 ? 13.425 -10.250 1.269 1.00 80.06 101 THR A N 1
ATOM 814 C CA . THR A 1 101 ? 12.568 -9.689 2.335 1.00 80.06 101 THR A CA 1
ATOM 815 C C . THR A 1 101 ? 12.763 -8.182 2.558 1.00 80.06 101 THR A C 1
ATOM 817 O O . THR A 1 101 ? 11.979 -7.546 3.275 1.00 80.06 101 THR A O 1
ATOM 820 N N . LEU A 1 102 ? 13.813 -7.591 1.980 1.00 86.38 102 LEU A N 1
ATOM 821 C CA . LEU A 1 102 ? 14.087 -6.159 2.069 1.00 86.38 102 LEU A CA 1
ATOM 822 C C . LEU A 1 102 ? 13.358 -5.358 0.991 1.00 86.38 102 LEU A C 1
ATOM 824 O O . LEU A 1 102 ? 13.205 -4.152 1.178 1.00 86.38 102 LEU A O 1
ATOM 828 N N . HIS A 1 103 ? 12.874 -5.996 -0.082 1.00 89.62 103 HIS A N 1
ATOM 829 C CA . HIS A 1 103 ? 12.120 -5.307 -1.129 1.00 89.62 103 HIS A CA 1
ATOM 830 C C . HIS A 1 103 ? 10.724 -4.958 -0.615 1.00 89.62 103 HIS A C 1
ATOM 832 O O . HIS A 1 103 ? 9.837 -5.810 -0.488 1.00 89.62 103 HIS A O 1
ATOM 838 N N . LYS A 1 104 ? 10.565 -3.694 -0.223 1.00 94.12 104 LYS A N 1
ATOM 839 C CA . LYS A 1 104 ? 9.315 -3.157 0.314 1.00 94.12 104 LYS A CA 1
ATOM 840 C C . LYS A 1 104 ? 8.300 -2.945 -0.799 1.00 94.12 104 LYS A C 1
ATOM 842 O O . LYS A 1 104 ? 8.675 -2.629 -1.918 1.00 94.12 104 LYS A O 1
ATOM 847 N N . ILE A 1 105 ? 7.023 -3.121 -0.459 1.00 95.00 105 ILE A N 1
ATOM 848 C CA . ILE A 1 105 ? 5.908 -2.881 -1.389 1.00 95.00 105 ILE A CA 1
ATOM 849 C C . ILE A 1 105 ? 5.831 -1.400 -1.754 1.00 95.00 105 ILE A C 1
ATOM 851 O O . ILE A 1 105 ? 5.530 -1.062 -2.890 1.00 95.00 105 ILE A O 1
ATOM 855 N N . PHE A 1 106 ? 6.086 -0.543 -0.761 1.00 95.44 106 PHE A N 1
ATOM 856 C CA . PHE A 1 106 ? 6.068 0.902 -0.905 1.00 95.44 106 PHE A CA 1
ATOM 857 C C . PHE A 1 106 ? 7.468 1.470 -0.710 1.00 95.44 106 PHE A C 1
ATOM 859 O O . PHE A 1 106 ? 8.147 1.155 0.279 1.00 95.44 106 PHE A O 1
ATOM 866 N N . SER A 1 107 ? 7.867 2.361 -1.607 1.00 93.81 107 SER A N 1
ATOM 867 C CA . SER A 1 107 ? 9.104 3.115 -1.522 1.00 93.81 107 SER A CA 1
ATOM 868 C C . SER A 1 107 ? 9.150 3.972 -0.252 1.00 93.81 107 SER A C 1
ATOM 870 O O . SER A 1 107 ? 8.139 4.370 0.348 1.00 93.81 107 SER A O 1
ATOM 872 N N . HIS A 1 108 ? 10.370 4.278 0.195 1.00 93.25 108 HIS A N 1
ATOM 873 C CA . HIS A 1 108 ? 10.556 5.140 1.360 1.00 93.25 108 HIS A CA 1
ATOM 874 C C . HIS A 1 108 ? 9.973 6.543 1.135 1.00 93.25 108 HIS A C 1
ATOM 876 O O . HIS A 1 108 ? 9.465 7.153 2.082 1.00 93.25 108 HIS A O 1
ATOM 882 N N . GLU A 1 109 ? 10.068 7.044 -0.097 1.00 94.50 109 GLU A N 1
ATOM 883 C CA . GLU A 1 109 ? 9.585 8.362 -0.496 1.00 94.50 109 GLU A CA 1
ATOM 884 C C . GLU A 1 109 ? 8.060 8.437 -0.423 1.00 94.50 109 GLU A C 1
ATOM 886 O O . GLU A 1 109 ? 7.546 9.257 0.341 1.00 94.50 109 GLU A O 1
ATOM 891 N N . THR A 1 110 ? 7.350 7.502 -1.055 1.00 95.12 110 THR A N 1
ATOM 892 C CA . THR A 1 110 ? 5.884 7.396 -0.980 1.00 95.12 110 THR A CA 1
ATOM 893 C C . THR A 1 110 ? 5.404 7.275 0.461 1.00 95.12 110 THR A C 1
ATOM 895 O O . THR A 1 110 ? 4.542 8.030 0.922 1.00 95.12 110 THR A O 1
ATOM 898 N N . GLY A 1 111 ? 6.042 6.407 1.254 1.00 93.69 111 GLY A N 1
ATOM 899 C CA . GLY A 1 111 ? 5.723 6.280 2.673 1.00 93.69 111 GLY A CA 1
ATOM 900 C C . GLY A 1 111 ? 5.904 7.588 3.455 1.00 93.69 111 GLY A C 1
ATOM 901 O O . GLY A 1 111 ? 5.161 7.846 4.405 1.00 93.69 111 GLY A O 1
ATOM 902 N N . LYS A 1 112 ? 6.873 8.431 3.082 1.00 94.38 112 LYS A N 1
ATOM 903 C CA . LYS A 1 112 ? 7.123 9.735 3.711 1.00 94.38 112 LYS A CA 1
ATOM 904 C C . LYS A 1 112 ? 6.121 10.792 3.247 1.00 94.38 112 LYS A C 1
ATOM 906 O O . LYS A 1 112 ? 5.642 11.539 4.100 1.00 94.38 112 LYS A O 1
ATOM 911 N N . ASN A 1 113 ? 5.817 10.857 1.954 1.00 95.00 113 ASN A N 1
ATOM 912 C CA . ASN A 1 113 ? 4.876 11.818 1.377 1.00 95.00 113 ASN A CA 1
ATOM 913 C C . ASN A 1 113 ? 3.477 11.595 1.943 1.00 95.00 113 ASN A C 1
ATOM 915 O O . ASN A 1 113 ? 2.945 12.472 2.622 1.00 95.00 113 ASN A O 1
ATOM 919 N N . ILE A 1 114 ? 2.959 10.371 1.833 1.00 95.06 114 ILE A N 1
ATOM 920 C CA . ILE A 1 114 ? 1.635 10.026 2.353 1.00 95.06 114 ILE A CA 1
ATOM 921 C C . ILE A 1 114 ? 1.554 10.208 3.873 1.00 95.06 114 ILE A C 1
ATOM 923 O O . ILE A 1 114 ? 0.565 10.728 4.381 1.00 95.06 114 ILE A O 1
ATOM 927 N N . SER A 1 115 ? 2.613 9.881 4.628 1.00 93.12 115 SER A N 1
ATOM 928 C CA . SER A 1 115 ? 2.624 10.151 6.078 1.00 93.12 115 SER A CA 1
ATOM 929 C C . SER A 1 115 ? 2.436 11.635 6.405 1.00 93.12 115 SER A C 1
ATOM 931 O O . SER A 1 115 ? 1.822 11.950 7.423 1.00 93.12 115 SER A O 1
ATOM 933 N N . LYS A 1 116 ? 2.990 12.543 5.590 1.00 93.31 116 LYS A N 1
ATOM 934 C CA . LYS A 1 116 ? 2.828 13.988 5.790 1.00 93.31 116 LYS A CA 1
ATOM 935 C C . LYS A 1 116 ? 1.408 14.421 5.458 1.00 93.31 116 LYS A C 1
ATOM 937 O O . LYS A 1 116 ? 0.799 15.088 6.283 1.00 93.31 116 LYS A O 1
ATOM 942 N N . GLU A 1 117 ? 0.882 14.010 4.308 1.00 93.75 117 GLU A N 1
ATOM 943 C CA . GLU A 1 117 ? -0.472 14.361 3.857 1.00 93.75 117 GLU A CA 1
ATOM 944 C C . GLU A 1 117 ? -1.553 13.879 4.832 1.00 93.75 117 GLU A C 1
ATOM 946 O O . GLU A 1 117 ? -2.482 14.611 5.169 1.00 93.75 117 GLU A O 1
ATOM 951 N N . LEU A 1 118 ? -1.383 12.675 5.384 1.00 91.31 118 LEU A N 1
ATOM 952 C CA . LEU A 1 118 ? -2.286 12.118 6.394 1.00 91.31 118 LEU A CA 1
ATOM 953 C C . LEU A 1 118 ? -2.163 12.787 7.771 1.00 91.31 118 LEU A C 1
ATOM 955 O O . LEU A 1 118 ? -3.087 12.697 8.579 1.00 91.31 118 LEU A O 1
ATOM 959 N N . ALA A 1 119 ? -1.019 13.404 8.075 1.00 88.56 119 ALA A N 1
ATOM 960 C CA . ALA A 1 119 ? -0.783 14.099 9.339 1.00 88.56 119 ALA A CA 1
ATOM 961 C C . ALA A 1 119 ? -1.220 15.570 9.312 1.00 88.56 119 ALA A C 1
ATOM 963 O O . ALA A 1 119 ? -1.279 16.186 10.378 1.00 88.56 119 ALA A O 1
ATOM 964 N N . GLN A 1 120 ? -1.517 16.129 8.135 1.00 83.44 120 GLN A N 1
ATOM 965 C CA . GLN A 1 120 ? -2.102 17.460 8.024 1.00 83.44 120 GLN A CA 1
ATOM 966 C C . GLN A 1 120 ? -3.522 17.428 8.604 1.00 83.44 120 GLN A C 1
ATOM 968 O O . GLN A 1 120 ? -4.417 16.770 8.074 1.00 83.44 120 GLN A O 1
ATOM 973 N N . THR A 1 121 ? -3.703 18.104 9.734 1.00 60.44 121 THR A N 1
ATOM 974 C CA . THR A 1 121 ? -5.013 18.437 10.297 1.00 60.44 121 THR A CA 1
ATOM 975 C C . THR A 1 121 ? -5.455 19.785 9.748 1.00 60.44 121 THR A C 1
ATOM 977 O O . THR A 1 121 ? -4.653 20.721 9.776 1.00 60.44 121 THR A O 1
ATOM 980 N N . ASP A 1 122 ? -6.704 19.864 9.287 1.00 51.97 122 ASP A N 1
ATOM 981 C CA . ASP A 1 122 ? -7.394 21.139 9.057 1.00 51.97 122 ASP A CA 1
ATOM 982 C C . ASP A 1 122 ? -7.559 21.925 10.373 1.00 51.97 122 ASP A C 1
ATOM 984 O O . ASP A 1 122 ? -7.738 21.278 11.438 1.00 51.97 122 ASP A O 1
#

pLDDT: mean 90.03, std 10.05, range [44.19, 97.12]

Organism: NCBI:txid150

Secondary structure (DSSP, 8-state):
----HHHHHHHHHTTHHHHHHHHHH----HHHHHHHHHHHTTSS-HHHHHH-BGGGEEE-SS-EEETTEEE---HHHHHHHHHHHHHTB-TTS-B--TT-TT-BSS-HHHHHHHHHHHH---

Foldseek 3Di:
DPDPPVVQLCQLQLLQVLLVVCLVPDDDQLQLNLLSQSSVVSFHGLVQLQLWAPLQWDDDPQFIATVNDTGRGDPSNNVQNVCCVVVCAASVGHHNDNVDSRHHNHDPVSSVVSVVSSPDDD

Sequence (122 aa):
MKKNRRSERHKAEKFQTRAQYLLENFTWDTEERILLDVMAQGTLSMSDAREASWMEVKRGLDLVIIKGVELKLSEESLAAFDKAMSELVDFSGEEIDPRNTLHKIFSHETGKNISKELAQTD